Protein AF-A0AAD0IYS7-F1 (afdb_monomer_lite)

Organism: NCBI:txid95486

Foldseek 3Di:
DDDDDDDDDPPPPDPPPPPPVPVPDDQDPVNVVVVVVLLVVQPDDCVCPVVDDPPVSVVVSVVSSVVVVVVVVVVVVVVVPDPPDPDDDDDDDDDDDD

Structure (mmCIF, N/CA/C/O backbone):
data_AF-A0AAD0IYS7-F1
#
_entry.id   AF-A0AAD0IYS7-F1
#
loop_
_atom_site.group_PDB
_atom_site.id
_atom_site.type_symbol
_atom_site.label_atom_id
_atom_site.label_alt_id
_atom_site.label_comp_id
_atom_site.label_asym_id
_atom_site.label_entity_id
_atom_site.label_seq_id
_atom_site.pdbx_PDB_ins_code
_atom_site.Cartn_x
_atom_site.Cartn_y
_atom_site.Cartn_z
_atom_site.occupancy
_atom_site.B_iso_or_equiv
_atom_site.auth_seq_id
_atom_site.auth_comp_id
_atom_site.auth_asym_id
_atom_site.auth_atom_id
_atom_site.pdbx_PDB_model_num
ATOM 1 N N . MET A 1 1 ? 43.320 51.329 -27.550 1.00 44.72 1 MET A N 1
ATOM 2 C CA . MET A 1 1 ? 42.530 50.246 -28.176 1.00 44.72 1 MET A CA 1
ATOM 3 C C . MET A 1 1 ? 42.240 49.169 -27.137 1.00 44.72 1 MET A C 1
ATOM 5 O O . MET A 1 1 ? 43.195 48.679 -26.553 1.00 44.72 1 MET A O 1
ATOM 9 N N . LYS A 1 2 ? 40.954 48.800 -27.010 1.00 43.25 2 LYS A N 1
ATOM 10 C CA . LYS A 1 2 ? 40.361 47.631 -26.313 1.00 43.25 2 LYS A CA 1
ATOM 11 C C . LYS A 1 2 ? 40.029 47.760 -24.810 1.00 43.25 2 LYS A C 1
ATOM 13 O O . LYS A 1 2 ? 40.783 47.366 -23.936 1.00 43.25 2 LYS A O 1
ATOM 18 N N . SER A 1 3 ? 38.856 48.372 -24.614 1.00 47.25 3 SER A N 1
ATOM 19 C CA . SER A 1 3 ? 37.733 48.078 -23.699 1.00 47.25 3 SER A CA 1
ATOM 20 C C . SER A 1 3 ? 37.904 47.142 -22.494 1.00 47.25 3 SER A C 1
ATOM 22 O O . SER A 1 3 ? 38.273 45.978 -22.624 1.00 47.25 3 SER A O 1
ATOM 24 N N . LEU A 1 4 ? 37.428 47.668 -21.361 1.00 55.66 4 LEU A N 1
ATOM 25 C CA . LEU A 1 4 ? 37.056 46.996 -20.116 1.00 55.66 4 LEU A CA 1
ATOM 26 C C . LEU A 1 4 ? 35.941 45.960 -20.331 1.00 55.66 4 LEU A C 1
ATOM 28 O O . LEU A 1 4 ? 34.963 46.254 -21.017 1.00 55.66 4 LEU A O 1
ATOM 32 N N . VAL A 1 5 ? 36.033 44.808 -19.660 1.00 53.59 5 VAL A N 1
ATOM 33 C CA . VAL A 1 5 ? 34.876 43.939 -19.400 1.00 53.59 5 VAL A CA 1
ATOM 34 C C . VAL A 1 5 ? 34.814 43.645 -17.905 1.00 53.59 5 VAL A C 1
ATOM 36 O O . VAL A 1 5 ? 35.738 43.098 -17.311 1.00 53.59 5 VAL A O 1
ATOM 39 N N . VAL A 1 6 ? 33.704 44.083 -17.320 1.00 53.06 6 VAL A N 1
ATOM 40 C CA . VAL A 1 6 ? 33.254 43.843 -15.952 1.00 53.06 6 VAL A CA 1
ATOM 41 C C . VAL A 1 6 ? 32.747 42.409 -15.846 1.00 53.06 6 VAL A C 1
ATOM 43 O O . VAL A 1 6 ? 31.871 42.021 -16.612 1.00 53.06 6 VAL A O 1
ATOM 46 N N . THR A 1 7 ? 33.194 41.663 -14.840 1.00 56.38 7 THR A N 1
ATOM 47 C CA . THR A 1 7 ? 32.439 40.515 -14.321 1.00 56.38 7 THR A CA 1
ATOM 48 C C . THR A 1 7 ? 32.503 40.530 -12.802 1.00 56.38 7 THR A C 1
ATOM 50 O O . THR A 1 7 ? 33.485 40.107 -12.196 1.00 56.38 7 THR A O 1
ATOM 53 N N . ALA A 1 8 ? 31.446 41.062 -12.190 1.00 57.19 8 ALA A N 1
ATOM 54 C CA . ALA A 1 8 ? 31.172 40.915 -10.771 1.00 57.19 8 ALA A CA 1
ATOM 55 C C . ALA A 1 8 ? 30.818 39.447 -10.494 1.00 57.19 8 ALA A C 1
ATOM 57 O O . ALA A 1 8 ? 29.749 38.976 -10.880 1.00 57.19 8 ALA A O 1
ATOM 58 N N . ALA A 1 9 ? 31.720 38.710 -9.850 1.00 60.28 9 ALA A N 1
ATOM 59 C CA . ALA A 1 9 ? 31.420 37.377 -9.352 1.00 60.28 9 ALA A CA 1
ATOM 60 C C . ALA A 1 9 ? 30.691 37.510 -8.008 1.00 60.28 9 ALA A C 1
ATOM 62 O O . ALA A 1 9 ? 31.314 37.675 -6.961 1.00 60.28 9 ALA A O 1
ATOM 63 N N . VAL A 1 10 ? 29.358 37.462 -8.034 1.00 60.97 10 VAL A N 1
ATOM 64 C CA . VAL A 1 10 ? 28.561 37.200 -6.830 1.00 60.97 10 VAL A CA 1
ATOM 65 C C . VAL A 1 10 ? 28.808 35.739 -6.452 1.00 60.97 10 VAL A C 1
ATOM 67 O O . VAL A 1 10 ? 28.195 34.828 -7.003 1.00 60.9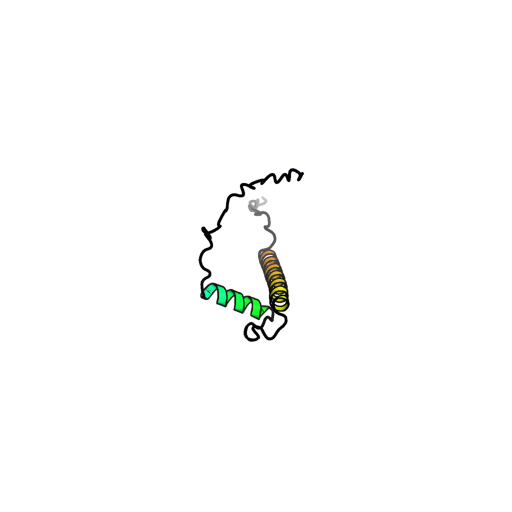7 10 VAL A O 1
ATOM 70 N N . LEU A 1 11 ? 29.748 35.505 -5.536 1.00 63.12 11 LEU A N 1
ATOM 71 C CA . LEU A 1 11 ? 29.897 34.221 -4.858 1.00 63.12 11 LEU A CA 1
ATOM 72 C C . LEU A 1 11 ? 28.701 34.066 -3.914 1.00 63.12 11 LEU A C 1
ATOM 74 O O . LEU A 1 11 ? 28.720 34.534 -2.777 1.00 63.12 11 LEU A O 1
ATOM 78 N N . LEU A 1 12 ? 27.629 33.460 -4.425 1.00 58.91 12 LEU A N 1
ATOM 79 C CA . LEU A 1 12 ? 26.492 33.013 -3.628 1.00 58.91 12 LEU A CA 1
ATOM 80 C C . LEU A 1 12 ? 27.005 32.046 -2.557 1.00 58.91 12 LEU A C 1
ATOM 82 O O . LEU A 1 12 ? 27.286 30.879 -2.823 1.00 58.91 12 LEU A O 1
ATOM 86 N N . ALA A 1 13 ? 27.121 32.554 -1.334 1.00 62.78 13 ALA A N 1
ATOM 87 C CA . ALA A 1 13 ? 27.231 31.757 -0.129 1.00 62.78 13 ALA A CA 1
A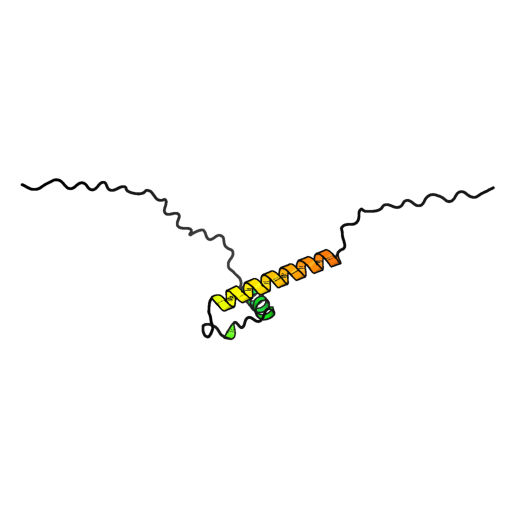TOM 88 C C . ALA A 1 13 ? 25.916 30.987 0.069 1.00 62.78 13 ALA A C 1
ATOM 90 O O . ALA A 1 13 ? 25.002 31.457 0.741 1.00 62.78 13 ALA A O 1
ATOM 91 N N . ALA A 1 14 ? 25.800 29.812 -0.544 1.00 61.94 14 ALA A N 1
ATOM 92 C CA . ALA A 1 14 ? 24.829 28.815 -0.121 1.00 61.94 14 ALA A CA 1
ATOM 93 C C . ALA A 1 14 ? 25.543 27.869 0.856 1.00 61.94 14 ALA A C 1
ATOM 95 O O . ALA A 1 14 ? 26.556 27.273 0.478 1.00 61.94 14 ALA A O 1
ATOM 96 N N . PRO A 1 15 ? 25.063 27.705 2.102 1.00 61.00 15 PRO A N 1
ATOM 97 C CA . PRO A 1 15 ? 25.526 26.611 2.933 1.00 61.00 15 PRO A CA 1
ATOM 98 C C . PRO A 1 15 ? 25.199 25.317 2.187 1.00 61.00 15 PRO A C 1
ATOM 100 O O . PRO A 1 15 ? 24.033 25.024 1.919 1.00 61.00 15 PRO A O 1
ATOM 103 N N . ALA A 1 16 ? 26.232 24.554 1.833 1.00 61.47 16 ALA A N 1
ATOM 104 C CA . ALA A 1 16 ? 26.104 23.175 1.397 1.00 61.47 16 ALA A CA 1
ATOM 105 C C . ALA A 1 16 ? 25.603 22.353 2.592 1.00 61.47 16 ALA A C 1
ATOM 107 O O . ALA A 1 16 ? 26.372 21.674 3.269 1.00 61.47 16 ALA A O 1
ATOM 108 N N . LEU A 1 17 ? 24.310 22.459 2.902 1.00 60.09 17 LEU A N 1
ATOM 109 C CA . LEU A 1 17 ? 23.630 21.536 3.797 1.00 60.09 17 LEU A CA 1
ATOM 110 C C . LEU A 1 17 ? 23.547 20.195 3.065 1.00 60.09 17 LEU A C 1
ATOM 112 O O . LEU A 1 17 ? 22.519 19.824 2.506 1.00 60.09 17 LEU A O 1
ATOM 116 N N . SER A 1 18 ? 24.674 19.486 3.023 1.00 63.47 18 SER A N 1
ATOM 117 C CA . SER A 1 18 ? 24.698 18.063 2.728 1.00 63.47 18 SER A CA 1
ATOM 118 C C . SER A 1 18 ? 23.901 17.389 3.834 1.00 63.47 18 SER A C 1
ATOM 120 O O . SER A 1 18 ? 24.381 17.223 4.956 1.00 63.47 18 SER A O 1
ATOM 122 N N . PHE A 1 19 ? 22.658 17.031 3.533 1.00 63.25 19 PHE A N 1
ATOM 123 C CA . PHE A 1 19 ? 21.842 16.177 4.383 1.00 63.25 19 PHE A CA 1
ATOM 124 C C . PHE A 1 19 ? 22.453 14.764 4.400 1.00 63.25 19 PHE A C 1
ATOM 126 O O . PHE A 1 19 ? 21.987 13.862 3.718 1.00 63.25 19 PHE A O 1
ATOM 133 N N . ALA A 1 20 ? 23.537 14.572 5.156 1.00 58.72 20 ALA A N 1
ATOM 134 C CA . ALA A 1 20 ? 24.119 13.256 5.440 1.00 58.72 20 ALA A CA 1
ATOM 135 C C . ALA A 1 20 ? 23.520 12.633 6.715 1.00 58.72 20 ALA A C 1
ATOM 137 O O . ALA A 1 20 ? 23.555 11.420 6.904 1.00 58.72 20 ALA A O 1
ATOM 138 N N . GLN A 1 21 ? 22.917 13.454 7.580 1.00 58.84 21 GLN A N 1
ATOM 139 C CA . GLN A 1 21 ? 22.175 13.017 8.762 1.00 58.84 21 GLN A CA 1
ATOM 140 C C . GLN A 1 21 ? 20.759 12.587 8.368 1.00 58.84 21 GLN A C 1
ATOM 142 O O . GLN A 1 21 ? 19.760 13.160 8.797 1.00 58.84 21 GLN A O 1
ATOM 147 N N . GLN A 1 22 ? 20.655 11.558 7.530 1.00 60.38 22 GLN A N 1
ATOM 148 C CA . GLN A 1 22 ? 19.383 10.885 7.323 1.00 60.38 22 GLN A CA 1
ATOM 149 C C . GLN A 1 22 ? 19.087 10.074 8.595 1.00 60.38 22 GLN A C 1
ATOM 151 O O . GLN A 1 22 ? 19.348 8.877 8.663 1.00 60.38 22 GLN A O 1
ATOM 156 N N . ALA A 1 23 ? 18.536 10.724 9.624 1.00 60.19 23 ALA A N 1
ATOM 157 C CA . ALA A 1 23 ? 17.978 10.081 10.818 1.00 60.19 23 ALA A CA 1
ATOM 158 C C . ALA A 1 23 ? 16.671 9.332 10.486 1.00 60.19 23 ALA A C 1
ATOM 160 O O . ALA A 1 23 ? 15.688 9.395 11.220 1.00 60.19 23 ALA A O 1
ATOM 161 N N . LYS A 1 24 ? 16.628 8.656 9.334 1.00 64.31 24 LYS A N 1
ATOM 162 C CA . LYS A 1 24 ? 15.526 7.795 8.940 1.00 64.31 24 LYS A CA 1
ATOM 163 C C . LYS A 1 24 ? 15.946 6.389 9.318 1.00 64.31 24 LYS A C 1
ATOM 165 O O . LYS A 1 24 ? 16.897 5.856 8.750 1.00 64.31 24 LYS A O 1
ATOM 170 N N . SER A 1 25 ? 15.273 5.828 10.320 1.00 73.19 25 SER A N 1
ATOM 171 C CA . SER A 1 25 ? 15.455 4.428 10.689 1.00 73.19 25 SER A CA 1
ATOM 172 C C . SER A 1 25 ? 15.420 3.569 9.422 1.00 73.19 25 SER A C 1
ATOM 174 O O . SER A 1 25 ? 14.566 3.811 8.560 1.00 73.19 25 SER A O 1
ATOM 176 N N . PRO A 1 26 ? 16.350 2.613 9.269 1.00 82.62 26 PRO A N 1
ATOM 177 C CA . PRO A 1 26 ? 16.392 1.783 8.080 1.00 82.62 26 PRO A CA 1
ATOM 178 C C . PRO A 1 26 ? 15.065 1.040 7.949 1.00 82.62 26 PRO A C 1
ATOM 180 O O . PRO A 1 26 ? 14.585 0.434 8.911 1.00 82.62 26 PRO A O 1
ATOM 183 N N . VAL A 1 27 ? 14.468 1.103 6.759 1.00 88.56 27 VAL A N 1
ATOM 184 C CA . VAL A 1 27 ? 13.265 0.326 6.464 1.00 88.56 27 VAL A CA 1
ATOM 185 C C . VAL A 1 27 ? 13.637 -1.146 6.577 1.00 88.56 27 VAL A C 1
ATOM 187 O O . VAL A 1 27 ? 14.621 -1.601 5.988 1.00 88.56 27 VAL A O 1
ATOM 190 N N . THR A 1 28 ? 12.880 -1.894 7.373 1.00 93.25 28 THR A N 1
ATOM 191 C CA . THR A 1 28 ? 13.158 -3.320 7.554 1.00 93.25 28 THR A CA 1
ATOM 192 C C . THR A 1 28 ? 12.544 -4.123 6.415 1.00 93.25 28 THR A C 1
ATOM 194 O O . THR A 1 28 ? 11.506 -3.761 5.864 1.00 93.25 28 THR A O 1
ATOM 197 N N . ARG A 1 29 ? 13.136 -5.278 6.090 1.00 94.31 29 ARG A N 1
ATOM 198 C CA . ARG A 1 29 ? 12.550 -6.202 5.104 1.00 94.31 29 ARG A CA 1
ATOM 199 C C . ARG A 1 29 ? 11.111 -6.584 5.466 1.00 94.31 29 ARG A C 1
ATOM 201 O O . ARG A 1 29 ? 10.276 -6.727 4.582 1.00 94.31 29 ARG A O 1
ATOM 208 N N . ALA A 1 30 ? 10.825 -6.720 6.760 1.00 93.19 30 ALA A N 1
ATOM 209 C CA . ALA A 1 30 ? 9.480 -6.993 7.249 1.00 93.19 30 ALA A CA 1
ATOM 210 C C . ALA A 1 30 ? 8.502 -5.856 6.909 1.00 93.19 30 ALA A C 1
ATOM 212 O O . ALA A 1 30 ? 7.400 -6.140 6.454 1.00 93.19 30 ALA A O 1
ATOM 213 N N . GLN A 1 31 ? 8.910 -4.591 7.062 1.00 92.00 31 GLN A N 1
ATOM 214 C CA . GLN A 1 31 ? 8.081 -3.435 6.698 1.00 92.00 31 GLN A CA 1
ATOM 215 C C . GLN A 1 31 ? 7.780 -3.400 5.199 1.00 92.00 31 GLN A C 1
ATOM 217 O O . GLN A 1 31 ? 6.621 -3.266 4.828 1.00 92.00 31 GLN A O 1
ATOM 222 N N . VA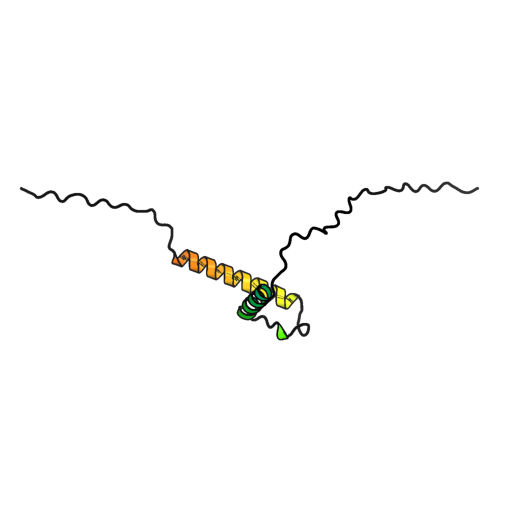L A 1 32 ? 8.782 -3.621 4.341 1.00 93.38 32 VAL A N 1
ATOM 223 C CA . VAL A 1 32 ? 8.565 -3.653 2.882 1.00 93.38 32 VAL A CA 1
ATOM 224 C C . VAL A 1 32 ? 7.570 -4.744 2.492 1.00 93.38 32 VAL A C 1
ATOM 226 O O . VAL A 1 32 ? 6.678 -4.511 1.686 1.00 93.38 32 VAL A O 1
ATOM 229 N N . LEU A 1 33 ? 7.687 -5.937 3.080 1.00 94.12 33 LEU A N 1
ATOM 230 C CA . LEU A 1 33 ? 6.749 -7.025 2.800 1.00 94.12 33 LEU A CA 1
ATOM 231 C C . LEU A 1 33 ? 5.324 -6.684 3.245 1.00 94.12 33 LEU A C 1
ATOM 233 O O . LEU A 1 33 ? 4.383 -6.988 2.522 1.00 94.12 33 LEU A O 1
ATOM 237 N N . GLN A 1 34 ? 5.161 -6.037 4.401 1.00 94.62 34 GLN A N 1
ATOM 238 C CA . GLN A 1 34 ? 3.849 -5.564 4.849 1.00 94.62 34 GLN A CA 1
ATOM 239 C C . GLN A 1 34 ? 3.264 -4.529 3.882 1.00 94.62 34 GLN A C 1
ATOM 241 O O . GLN A 1 34 ? 2.105 -4.638 3.497 1.00 94.62 34 GLN A O 1
ATOM 246 N N . GLU A 1 35 ? 4.070 -3.568 3.428 1.00 92.25 35 GLU A N 1
ATOM 247 C CA . GLU A 1 35 ? 3.635 -2.563 2.454 1.00 92.25 35 GLU A CA 1
ATOM 248 C C . GLU A 1 35 ? 3.223 -3.186 1.111 1.00 92.25 35 GLU A C 1
ATOM 250 O O . GLU A 1 35 ? 2.230 -2.767 0.518 1.00 92.25 35 GLU A O 1
ATOM 255 N N . LEU A 1 36 ? 3.938 -4.214 0.645 1.00 93.81 36 LEU A N 1
ATOM 256 C CA . LEU A 1 36 ? 3.572 -4.943 -0.571 1.00 93.81 36 LEU A CA 1
ATOM 257 C C . LEU A 1 36 ? 2.245 -5.686 -0.416 1.00 93.81 36 LEU A C 1
ATOM 259 O O . LEU A 1 36 ? 1.391 -5.567 -1.289 1.00 93.81 36 LEU A O 1
ATOM 263 N N . VAL A 1 37 ? 2.038 -6.383 0.703 1.00 94.62 37 VAL A N 1
ATOM 264 C CA . VAL A 1 37 ? 0.768 -7.070 0.998 1.00 94.62 37 VAL A CA 1
ATOM 265 C C . VAL A 1 37 ? -0.395 -6.075 1.043 1.00 94.62 37 VAL A C 1
ATOM 267 O O . VAL A 1 37 ? -1.471 -6.337 0.501 1.00 94.62 37 VAL A O 1
ATOM 270 N N . ASP A 1 38 ? -0.182 -4.902 1.637 1.00 94.69 38 ASP A N 1
ATOM 271 C CA . ASP A 1 38 ? -1.188 -3.843 1.676 1.00 94.69 38 ASP A CA 1
ATOM 272 C C . ASP A 1 38 ? -1.544 -3.333 0.273 1.00 94.69 38 ASP A C 1
ATOM 274 O O . ASP A 1 38 ? -2.726 -3.150 -0.038 1.00 94.69 38 ASP A O 1
ATOM 278 N N . LEU A 1 39 ? -0.549 -3.132 -0.593 1.00 94.69 39 LEU A N 1
ATOM 279 C CA . LEU A 1 39 ? -0.760 -2.731 -1.986 1.00 94.69 39 LEU A CA 1
ATOM 280 C C . LEU A 1 39 ? -1.447 -3.837 -2.804 1.00 94.69 39 LEU A C 1
ATOM 282 O O . LEU A 1 39 ? -2.359 -3.556 -3.586 1.00 94.69 39 LEU A O 1
ATOM 286 N N . GLU A 1 40 ? -1.081 -5.100 -2.596 1.00 93.94 40 GLU A N 1
ATOM 287 C CA . GLU A 1 40 ? -1.757 -6.252 -3.204 1.00 93.94 40 GLU A CA 1
ATOM 288 C C . GLU A 1 40 ? -3.231 -6.323 -2.783 1.00 93.94 40 GLU A C 1
ATOM 290 O O . GLU A 1 40 ? -4.102 -6.607 -3.607 1.00 93.94 40 GLU A O 1
ATOM 295 N N . SER A 1 41 ? -3.548 -5.945 -1.539 1.00 94.81 41 SER A N 1
ATOM 296 C CA . SER A 1 41 ? -4.925 -5.902 -1.028 1.00 94.81 41 SER A CA 1
ATOM 297 C C . SER A 1 41 ? -5.838 -4.900 -1.753 1.00 94.81 41 SER A C 1
ATOM 299 O O . SER A 1 41 ? -7.060 -4.954 -1.591 1.00 94.81 41 SER A O 1
ATOM 301 N N . VAL A 1 42 ? -5.258 -3.982 -2.534 1.00 95.50 42 VAL A N 1
ATOM 302 C CA . VAL A 1 42 ? -5.964 -3.012 -3.388 1.00 95.50 42 VAL A CA 1
ATOM 303 C C . VAL A 1 42 ? -5.718 -3.241 -4.884 1.00 95.50 42 VAL A C 1
ATOM 305 O O . VAL A 1 42 ? -6.014 -2.370 -5.708 1.00 95.50 42 VAL A O 1
ATOM 308 N N . GLY A 1 43 ? -5.210 -4.424 -5.241 1.00 91.94 43 GLY A N 1
ATOM 309 C CA . GLY A 1 43 ? -5.067 -4.890 -6.619 1.00 91.94 43 GLY A CA 1
ATOM 310 C C . GLY A 1 43 ? -3.759 -4.504 -7.310 1.00 91.94 43 GLY A C 1
ATOM 311 O O . GLY A 1 43 ? -3.670 -4.634 -8.529 1.00 91.94 43 GLY A O 1
ATOM 312 N N . TYR A 1 44 ? -2.748 -4.023 -6.580 1.00 93.25 44 TYR A N 1
ATOM 313 C CA . TYR A 1 44 ? -1.409 -3.837 -7.144 1.00 93.25 44 TYR A CA 1
ATOM 314 C C . TYR A 1 44 ? -0.709 -5.187 -7.322 1.00 93.25 44 TYR A C 1
ATOM 316 O O . TYR A 1 44 ? -0.801 -6.049 -6.456 1.00 93.25 44 TYR A O 1
ATOM 324 N N . ASN A 1 45 ? 0.022 -5.372 -8.422 1.00 91.12 45 ASN A N 1
ATOM 325 C CA . ASN A 1 45 ? 0.810 -6.581 -8.650 1.00 91.12 45 ASN A CA 1
ATOM 326 C C . ASN A 1 45 ? 2.307 -6.231 -8.732 1.00 91.12 45 ASN A C 1
ATOM 328 O O . ASN A 1 45 ? 2.762 -5.791 -9.792 1.00 91.12 45 ASN A O 1
ATOM 332 N N . PRO A 1 46 ? 3.089 -6.458 -7.659 1.00 85.56 46 PRO A N 1
ATOM 333 C CA . PRO A 1 46 ? 4.514 -6.137 -7.646 1.00 85.56 46 PRO A CA 1
ATOM 334 C C . PRO A 1 46 ? 5.349 -7.034 -8.569 1.00 85.56 46 PRO A C 1
ATOM 336 O O . PRO A 1 46 ? 6.421 -6.620 -9.004 1.00 85.56 46 PRO A O 1
ATOM 339 N N . ALA A 1 47 ? 4.863 -8.229 -8.926 1.00 87.31 47 ALA A N 1
ATOM 340 C CA . ALA A 1 47 ? 5.571 -9.141 -9.826 1.00 87.31 47 ALA A CA 1
ATOM 341 C C . ALA A 1 47 ? 5.623 -8.635 -11.277 1.00 87.31 47 ALA A C 1
ATOM 343 O O . ALA A 1 47 ? 6.415 -9.143 -12.069 1.00 87.31 47 ALA A O 1
ATOM 344 N N . ARG A 1 48 ? 4.810 -7.628 -11.635 1.00 84.06 48 ARG A N 1
ATOM 345 C CA . ARG A 1 48 ? 4.885 -6.986 -12.956 1.00 84.06 48 ARG A CA 1
ATOM 346 C C . ARG A 1 48 ? 6.144 -6.131 -13.116 1.00 84.06 48 ARG A C 1
ATOM 348 O O . ARG A 1 48 ? 6.594 -5.959 -14.243 1.00 84.06 48 ARG A O 1
ATOM 355 N N . GLY A 1 49 ? 6.748 -5.659 -12.021 1.00 75.25 49 GLY A N 1
ATOM 356 C CA . GLY A 1 49 ? 7.960 -4.838 -12.064 1.00 75.25 49 GLY A CA 1
ATOM 357 C C . GLY A 1 49 ? 7.821 -3.645 -13.020 1.00 75.25 49 GLY A C 1
ATOM 358 O O . GLY A 1 49 ? 6.857 -2.892 -12.934 1.00 75.25 49 GLY A O 1
ATOM 359 N N . GLU A 1 50 ? 8.769 -3.519 -13.953 1.00 72.50 50 GLU A N 1
ATOM 360 C CA . GLU A 1 50 ? 8.803 -2.503 -15.025 1.00 72.50 50 GLU A CA 1
ATOM 361 C C . GLU A 1 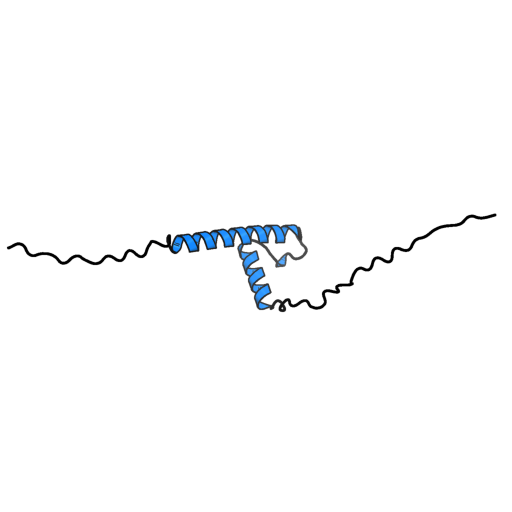50 ? 7.774 -2.764 -16.147 1.00 72.50 50 GLU A C 1
ATOM 363 O O . GLU A 1 50 ? 7.523 -1.906 -16.989 1.00 72.50 50 GLU A O 1
ATOM 368 N N . ILE A 1 51 ? 7.178 -3.961 -16.201 1.00 74.81 51 ILE A N 1
ATOM 369 C CA . ILE A 1 51 ? 6.224 -4.375 -17.239 1.00 74.81 51 ILE A CA 1
ATOM 370 C C . ILE A 1 51 ? 4.834 -3.832 -16.861 1.00 74.81 51 ILE A C 1
ATOM 372 O O . ILE A 1 51 ? 3.921 -4.564 -16.472 1.00 74.81 51 ILE A O 1
ATOM 376 N N . GLY A 1 52 ? 4.683 -2.511 -16.933 1.00 77.88 52 GLY A N 1
ATOM 377 C CA . GLY A 1 52 ? 3.481 -1.775 -16.542 1.00 77.88 52 GLY A CA 1
ATOM 378 C C . GLY A 1 52 ? 3.626 -0.271 -16.764 1.00 77.88 52 GLY A C 1
ATOM 379 O O . GLY A 1 52 ? 4.566 0.175 -17.418 1.00 77.88 52 GLY A O 1
ATOM 380 N N . ASN A 1 53 ? 2.702 0.512 -16.207 1.00 89.06 53 ASN A N 1
ATOM 381 C CA . ASN A 1 53 ? 2.746 1.972 -16.264 1.00 89.06 53 ASN A CA 1
ATOM 382 C C . ASN A 1 53 ? 3.406 2.512 -14.988 1.00 89.06 53 ASN A C 1
ATOM 384 O O . ASN A 1 53 ? 2.798 3.248 -14.217 1.00 89.06 53 ASN A O 1
ATOM 388 N N . TYR A 1 54 ? 4.640 2.087 -14.705 1.00 87.00 54 TYR A N 1
ATOM 389 C CA . TYR A 1 54 ? 5.381 2.626 -13.565 1.00 87.00 54 TYR A CA 1
ATOM 390 C C . TYR A 1 54 ? 5.798 4.082 -13.859 1.00 87.00 54 TYR A C 1
ATOM 392 O O . TYR A 1 54 ? 6.350 4.336 -14.931 1.00 87.00 54 TYR A O 1
ATOM 400 N N . PRO A 1 55 ? 5.577 5.045 -12.940 1.00 90.94 55 PRO A N 1
ATOM 401 C CA . PRO A 1 55 ? 5.088 4.888 -11.564 1.00 90.94 55 PRO A CA 1
ATOM 402 C C . PRO A 1 55 ? 3.568 5.075 -11.366 1.00 90.94 55 PRO A C 1
ATOM 404 O O . PRO A 1 55 ? 3.089 4.946 -10.240 1.00 90.94 55 PRO A O 1
ATOM 407 N N . ASP A 1 56 ? 2.790 5.378 -12.402 1.00 92.25 56 ASP A N 1
ATOM 408 C CA . ASP A 1 56 ? 1.351 5.664 -12.279 1.00 92.25 56 ASP A CA 1
ATOM 409 C C . ASP A 1 56 ? 0.567 4.533 -11.594 1.00 92.25 56 ASP A C 1
ATOM 411 O O . ASP A 1 56 ? -0.265 4.787 -10.721 1.00 92.25 56 ASP A O 1
ATOM 415 N N . ASP A 1 57 ? 0.872 3.275 -11.924 1.00 91.62 57 ASP A N 1
ATOM 416 C CA . ASP A 1 57 ? 0.192 2.105 -11.354 1.00 91.62 57 ASP A CA 1
ATOM 417 C C . ASP A 1 57 ? 0.367 2.013 -9.828 1.00 91.62 57 ASP A C 1
ATOM 419 O O . ASP A 1 57 ? -0.586 1.696 -9.103 1.00 91.62 57 ASP A O 1
ATOM 423 N N . ILE A 1 58 ? 1.572 2.308 -9.319 1.00 91.94 58 ILE A N 1
ATOM 424 C CA . ILE A 1 58 ? 1.843 2.268 -7.877 1.00 91.94 58 ILE A CA 1
ATOM 425 C C . ILE A 1 58 ? 1.226 3.475 -7.163 1.00 91.94 58 ILE A C 1
ATOM 427 O O . ILE A 1 58 ? 0.732 3.327 -6.045 1.00 91.94 58 ILE A O 1
ATOM 431 N N . LEU A 1 59 ? 1.186 4.649 -7.802 1.00 94.00 59 LEU A N 1
ATOM 432 C CA . LEU A 1 59 ? 0.527 5.836 -7.249 1.00 94.00 59 LEU A CA 1
ATOM 433 C C . LEU A 1 59 ? -0.987 5.622 -7.131 1.00 94.00 59 LEU A C 1
ATOM 435 O O . LEU A 1 59 ? -1.555 5.815 -6.056 1.00 94.00 59 LEU A O 1
ATOM 439 N N . ALA A 1 60 ? -1.624 5.110 -8.186 1.00 94.56 60 ALA A N 1
ATOM 440 C CA . ALA A 1 60 ? -3.048 4.788 -8.171 1.00 94.56 60 ALA A CA 1
ATOM 441 C C . ALA A 1 60 ? -3.387 3.720 -7.115 1.00 94.56 60 ALA A C 1
ATOM 443 O O . ALA A 1 60 ? -4.419 3.799 -6.444 1.00 94.56 60 ALA A O 1
ATOM 444 N N . ALA A 1 61 ? -2.521 2.720 -6.923 1.00 94.62 61 ALA A N 1
ATOM 445 C CA . ALA A 1 61 ? -2.689 1.742 -5.851 1.00 94.62 61 ALA A CA 1
ATOM 446 C C . ALA A 1 61 ? -2.576 2.379 -4.456 1.00 94.62 61 ALA A C 1
ATOM 448 O O . ALA A 1 61 ? -3.399 2.093 -3.584 1.00 94.62 61 ALA A O 1
ATOM 449 N N . GLN A 1 62 ? -1.611 3.277 -4.239 1.00 94.81 62 GLN A N 1
ATOM 450 C CA . GLN A 1 62 ? -1.469 3.988 -2.966 1.00 94.81 62 GLN A CA 1
ATOM 451 C C . GLN A 1 62 ? -2.712 4.821 -2.631 1.00 94.81 62 GLN A C 1
ATOM 453 O O . GLN A 1 62 ? -3.163 4.797 -1.486 1.00 94.81 62 GLN A O 1
ATOM 458 N N . GLU A 1 63 ? -3.313 5.503 -3.608 1.00 96.56 63 GLU A N 1
ATOM 459 C CA . GLU A 1 63 ? -4.560 6.251 -3.404 1.00 96.56 63 GLU A CA 1
ATOM 460 C C . GLU A 1 63 ? -5.711 5.338 -2.959 1.00 96.56 63 GLU A C 1
ATOM 462 O O . GLU A 1 63 ? -6.398 5.627 -1.972 1.00 96.56 63 GLU A O 1
ATOM 467 N N . ARG A 1 64 ? -5.885 4.184 -3.620 1.00 96.62 64 ARG A N 1
ATOM 468 C CA . ARG A 1 64 ? -6.892 3.183 -3.224 1.00 96.62 64 ARG A CA 1
ATOM 469 C C . ARG A 1 64 ? -6.639 2.657 -1.811 1.00 96.62 64 ARG A C 1
ATOM 471 O O . ARG A 1 64 ? -7.584 2.525 -1.032 1.00 96.62 64 ARG A O 1
ATOM 478 N N . LEU A 1 65 ? -5.380 2.402 -1.451 1.00 96.88 65 LEU A N 1
ATOM 479 C CA . LEU A 1 65 ? -4.998 1.957 -0.108 1.00 96.88 65 LEU A CA 1
ATOM 480 C C . LEU A 1 65 ? -5.305 3.018 0.952 1.00 96.88 65 LEU A C 1
ATOM 482 O O . LEU A 1 65 ? -5.838 2.698 2.016 1.00 96.88 65 LEU A O 1
ATOM 486 N N . GLN A 1 66 ? -5.024 4.289 0.668 1.00 96.44 66 GLN A N 1
ATOM 487 C CA . GLN A 1 66 ? -5.378 5.385 1.567 1.00 96.44 66 GLN A CA 1
ATOM 488 C C . GLN A 1 66 ? -6.896 5.491 1.757 1.00 96.44 66 GLN A C 1
ATOM 490 O O . GLN A 1 66 ? -7.356 5.618 2.896 1.00 96.44 66 GLN A O 1
ATOM 495 N N . ALA A 1 67 ? -7.675 5.374 0.677 1.00 96.38 67 ALA A N 1
ATOM 496 C CA . ALA A 1 67 ? -9.135 5.366 0.733 1.00 96.38 67 ALA A CA 1
ATOM 497 C C . ALA A 1 67 ? -9.677 4.187 1.560 1.00 96.38 67 ALA A C 1
ATOM 499 O O . ALA A 1 67 ? -10.529 4.390 2.429 1.00 96.38 67 ALA A O 1
ATOM 500 N N . LYS A 1 68 ? -9.133 2.977 1.368 1.00 95.44 68 LYS A N 1
ATOM 501 C CA . LYS A 1 68 ? -9.469 1.783 2.159 1.00 95.44 68 LYS A CA 1
ATOM 502 C C . LYS A 1 68 ? -9.196 2.001 3.649 1.00 95.44 68 LYS A C 1
ATOM 504 O O . LYS A 1 68 ? -10.105 1.865 4.465 1.00 95.44 68 LYS A O 1
ATOM 509 N N . ARG A 1 69 ? -7.989 2.453 4.006 1.00 94.94 69 ARG A N 1
ATOM 510 C CA . ARG A 1 69 ? -7.611 2.738 5.403 1.00 94.94 69 ARG A CA 1
ATOM 511 C C . ARG A 1 69 ? -8.488 3.828 6.030 1.00 94.94 69 ARG A C 1
ATOM 513 O O . ARG A 1 69 ? -8.786 3.783 7.222 1.00 94.94 69 ARG A O 1
ATOM 520 N N . LEU A 1 70 ? -8.899 4.837 5.258 1.00 94.94 70 LEU A N 1
ATOM 521 C CA . LEU A 1 70 ? -9.848 5.859 5.715 1.00 94.94 70 LEU A CA 1
ATOM 522 C C . LEU A 1 70 ? -11.228 5.259 6.007 1.00 94.94 70 LEU A C 1
ATOM 524 O O . LEU A 1 70 ? -11.822 5.596 7.031 1.00 94.94 70 LEU A O 1
ATOM 528 N N . ALA A 1 71 ? -11.732 4.388 5.132 1.00 92.81 71 ALA A N 1
ATOM 529 C CA . ALA A 1 71 ? -13.003 3.699 5.330 1.00 92.81 71 ALA A CA 1
ATOM 530 C C . ALA A 1 71 ? -12.966 2.790 6.570 1.00 92.81 71 ALA A C 1
ATOM 532 O O . ALA A 1 71 ? -13.865 2.869 7.403 1.00 92.81 71 ALA A O 1
ATOM 533 N N . GLU A 1 72 ? -11.892 2.021 6.755 1.00 91.38 72 GLU A N 1
ATOM 534 C CA . GLU A 1 72 ? -11.678 1.173 7.935 1.00 91.38 72 GLU A CA 1
ATOM 535 C C . GLU A 1 72 ? -11.642 1.992 9.229 1.00 91.38 72 GLU A C 1
ATOM 537 O O . GLU A 1 72 ? -12.327 1.655 10.193 1.00 91.38 72 GLU A O 1
ATOM 542 N N . ARG A 1 73 ? -10.925 3.125 9.251 1.00 90.81 73 ARG A N 1
ATOM 543 C CA . ARG A 1 73 ? -10.921 4.030 10.415 1.00 90.81 73 ARG A CA 1
ATOM 544 C C . ARG A 1 73 ? -12.305 4.597 10.719 1.00 90.81 73 ARG A C 1
ATOM 546 O O . ARG A 1 73 ? -12.675 4.710 11.887 1.00 90.81 73 ARG A O 1
ATOM 553 N N . LYS A 1 74 ? -13.074 4.965 9.688 1.00 88.94 74 LYS A N 1
ATOM 554 C CA . LYS A 1 74 ? -14.457 5.437 9.860 1.00 88.94 74 LYS A CA 1
ATOM 555 C C . LYS A 1 74 ? -15.349 4.331 10.424 1.00 88.94 74 LYS A C 1
ATOM 557 O O . LYS A 1 74 ? -16.095 4.599 11.360 1.00 88.94 74 LYS A O 1
ATOM 562 N N . ALA A 1 75 ? -15.236 3.108 9.907 1.00 87.06 75 ALA A N 1
ATOM 563 C CA . ALA A 1 75 ? -15.974 1.950 10.400 1.00 87.06 75 ALA A CA 1
ATOM 564 C C . ALA A 1 75 ? -15.610 1.618 11.855 1.00 87.06 75 ALA A C 1
ATOM 566 O O . ALA A 1 75 ? -16.503 1.448 12.678 1.00 87.06 75 ALA A O 1
ATOM 567 N N . ALA A 1 76 ? -14.321 1.624 12.206 1.00 86.12 76 ALA A N 1
ATOM 568 C CA . ALA A 1 76 ? -13.858 1.410 13.576 1.00 86.12 76 ALA A CA 1
ATOM 569 C C . ALA A 1 76 ? -14.397 2.478 14.545 1.00 86.12 76 ALA A C 1
ATOM 571 O O . ALA A 1 76 ? -14.841 2.157 15.644 1.00 86.12 76 ALA A O 1
ATOM 572 N N . ARG A 1 77 ? -14.422 3.750 14.124 1.00 82.88 77 ARG A N 1
ATOM 573 C CA . ARG A 1 77 ? -14.997 4.841 14.925 1.00 82.88 77 ARG A CA 1
ATOM 574 C C . ARG A 1 77 ? -16.514 4.716 15.082 1.00 82.88 77 ARG A C 1
ATOM 576 O O . ARG A 1 77 ? -17.026 5.012 16.152 1.00 82.88 77 ARG A O 1
ATOM 583 N N . ALA A 1 78 ? -17.222 4.285 14.039 1.00 79.00 78 ALA A N 1
ATOM 584 C CA . ALA A 1 78 ? -18.659 4.028 14.114 1.00 79.00 78 ALA A CA 1
ATOM 585 C C . ALA A 1 78 ? -18.980 2.830 15.026 1.00 79.00 78 ALA A C 1
ATOM 587 O O . ALA A 1 78 ? -19.951 2.878 15.775 1.00 79.00 78 ALA A O 1
ATOM 588 N N . ALA A 1 79 ? -18.142 1.789 15.007 1.00 76.25 79 ALA A N 1
ATOM 589 C CA . ALA A 1 79 ? -18.306 0.591 15.828 1.00 76.25 79 ALA A CA 1
ATOM 590 C C . ALA A 1 79 ? -18.143 0.854 17.335 1.00 76.25 79 ALA A C 1
ATOM 592 O O . ALA A 1 79 ? -18.756 0.159 18.138 1.00 76.25 79 ALA A O 1
ATOM 593 N N . TYR A 1 80 ? -17.358 1.863 17.725 1.00 70.12 80 TYR A N 1
ATOM 594 C CA . TYR A 1 80 ? -17.181 2.242 19.133 1.00 70.12 80 TYR A CA 1
ATOM 595 C C . TYR A 1 80 ? -18.330 3.116 19.682 1.00 70.12 80 TYR A C 1
ATOM 597 O O . TYR A 1 80 ? -18.347 3.439 20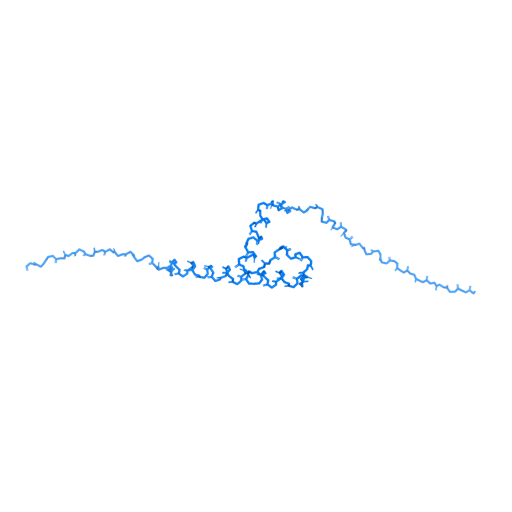.866 1.00 70.12 80 TYR A O 1
ATOM 605 N N . GLY A 1 81 ? -19.304 3.483 18.836 1.00 66.12 81 GLY A N 1
ATOM 606 C CA . GLY A 1 81 ? -20.385 4.408 19.178 1.00 66.12 81 GLY A CA 1
ATOM 607 C C . GLY A 1 81 ? -19.898 5.853 19.379 1.00 66.12 81 GLY A C 1
ATOM 608 O O . GLY A 1 81 ? -18.698 6.103 19.537 1.00 66.12 81 GLY A O 1
ATOM 609 N N . PRO A 1 82 ? -20.796 6.857 19.353 1.00 67.62 82 PRO A N 1
ATOM 610 C CA . PRO A 1 82 ? -20.446 8.164 19.899 1.00 67.62 82 PRO A CA 1
ATOM 611 C C . PRO A 1 82 ? -19.998 7.961 21.351 1.00 67.62 82 PRO A C 1
ATOM 613 O O . PRO A 1 82 ? -20.561 7.115 22.044 1.00 67.62 82 PRO A O 1
ATOM 616 N N . ALA A 1 83 ? -18.999 8.717 21.815 1.00 62.81 83 ALA A N 1
ATOM 617 C CA . ALA A 1 83 ? -18.705 8.802 23.241 1.00 62.81 83 ALA A CA 1
ATOM 618 C C . ALA A 1 83 ? -19.947 9.395 23.920 1.00 62.81 83 ALA A C 1
ATOM 620 O O . ALA A 1 83 ? -20.100 10.612 23.989 1.00 62.81 83 ALA A O 1
ATOM 621 N N . GLY A 1 84 ? -20.893 8.531 24.289 1.00 58.31 84 GLY A N 1
ATOM 622 C CA . GLY A 1 84 ? -22.052 8.905 25.071 1.00 58.31 84 GLY A CA 1
ATOM 623 C C . GLY A 1 84 ? -21.545 9.463 26.388 1.00 58.31 84 GLY A C 1
ATOM 624 O O . GLY A 1 84 ? -20.604 8.916 26.969 1.00 58.31 84 GLY A O 1
ATOM 625 N N . GLU A 1 85 ? -22.132 10.573 26.826 1.00 61.97 85 GLU A N 1
ATOM 626 C CA . GLU A 1 85 ? -21.942 11.073 28.184 1.00 61.97 85 GLU A CA 1
ATOM 627 C C . GLU A 1 85 ? -22.059 9.897 29.167 1.00 61.97 85 GLU A C 1
ATOM 629 O O . GLU A 1 85 ? -22.991 9.095 29.026 1.00 61.97 85 GLU A O 1
ATOM 634 N N . PRO A 1 86 ? -21.140 9.740 30.139 1.00 62.31 86 PRO A N 1
ATOM 635 C CA . PRO A 1 86 ? -21.321 8.745 31.181 1.00 62.31 86 PRO A CA 1
ATOM 636 C C . PRO A 1 86 ? -22.564 9.130 31.992 1.00 62.31 86 PRO A C 1
ATOM 638 O O . PRO A 1 86 ? -22.501 9.961 32.894 1.00 62.31 86 PRO A O 1
ATOM 641 N N . ALA A 1 87 ? -23.712 8.545 31.652 1.00 63.69 87 ALA A N 1
ATOM 642 C CA . ALA A 1 87 ? -24.932 8.702 32.420 1.00 63.69 87 ALA A CA 1
ATOM 643 C C . ALA A 1 87 ? -24.784 7.899 33.718 1.00 63.69 87 ALA A C 1
ATOM 645 O O . ALA A 1 87 ? -24.908 6.675 33.740 1.00 63.69 87 ALA A O 1
ATOM 646 N N . THR A 1 88 ? -24.465 8.592 34.809 1.00 69.50 88 THR A N 1
ATOM 647 C CA . THR A 1 88 ? -24.552 8.037 36.159 1.00 69.50 88 THR A CA 1
ATOM 648 C C . THR A 1 88 ? -26.009 8.095 36.608 1.00 69.50 88 THR A C 1
ATOM 650 O O . THR A 1 88 ? -26.497 9.158 36.991 1.00 69.50 88 THR A O 1
ATOM 653 N N . GLU A 1 89 ? -26.715 6.969 36.557 1.00 70.81 89 GLU A N 1
ATOM 654 C CA . GLU A 1 89 ? -28.063 6.845 37.115 1.00 70.81 89 GLU A CA 1
ATOM 655 C C . GLU A 1 89 ? -27.961 6.352 38.566 1.00 70.81 89 GLU A C 1
ATOM 657 O O . GLU A 1 89 ? -27.549 5.222 38.828 1.00 70.81 89 GLU A O 1
ATOM 662 N N . SER A 1 90 ? -28.296 7.209 39.534 1.00 76.31 90 SER A N 1
ATOM 663 C CA . SER A 1 90 ? -28.482 6.798 40.926 1.00 76.31 90 SER A CA 1
ATOM 664 C C . SER A 1 90 ? -29.960 6.477 41.151 1.00 76.31 90 SER A C 1
ATOM 666 O O . SER A 1 90 ? -30.821 7.355 41.109 1.00 76.31 90 SER A O 1
ATOM 668 N N . GLY A 1 91 ? -30.272 5.196 41.367 1.00 70.94 91 GLY A N 1
ATOM 669 C CA . GLY A 1 91 ? -31.638 4.750 41.642 1.00 70.94 91 GLY A CA 1
ATOM 670 C C . GLY A 1 91 ? -32.199 5.428 42.895 1.00 70.94 91 GLY A C 1
ATOM 671 O O . GLY A 1 91 ? -31.642 5.294 43.986 1.00 70.94 91 GLY A O 1
ATOM 67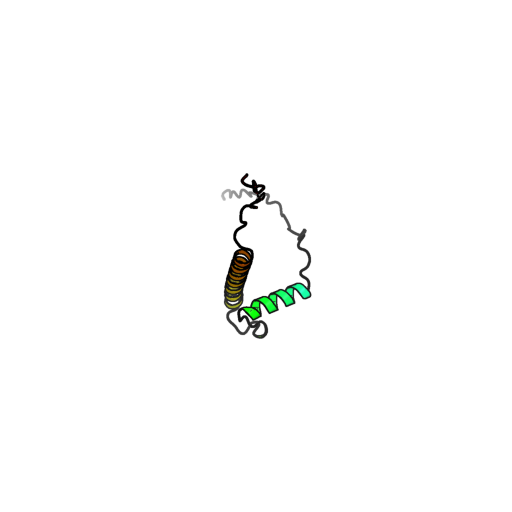2 N N . ALA A 1 92 ? -33.296 6.171 42.750 1.00 71.00 92 ALA A N 1
ATOM 673 C CA . ALA A 1 92 ? -33.973 6.800 43.878 1.00 71.00 92 ALA A CA 1
ATOM 674 C C . ALA A 1 92 ? -34.704 5.743 44.725 1.00 71.00 92 ALA A C 1
ATOM 676 O O . ALA A 1 92 ? -35.410 4.883 44.197 1.00 71.00 92 ALA A O 1
ATOM 677 N N . ALA A 1 93 ? -34.538 5.814 46.049 1.00 66.88 93 ALA A N 1
ATOM 678 C CA . ALA A 1 93 ? -35.138 4.870 46.989 1.00 66.88 93 ALA A CA 1
ATOM 679 C C . ALA A 1 93 ? -36.676 4.893 46.913 1.00 66.88 93 ALA A C 1
ATOM 681 O O . ALA A 1 93 ? -37.303 5.944 47.075 1.00 66.88 93 ALA A O 1
ATOM 682 N N . ALA A 1 94 ? -37.279 3.720 46.706 1.00 63.91 94 ALA A N 1
ATOM 683 C CA . ALA A 1 94 ? -38.725 3.543 46.723 1.00 63.91 94 ALA A CA 1
ATOM 684 C C . ALA A 1 94 ? -39.278 3.895 48.113 1.00 63.91 94 ALA A C 1
ATOM 686 O O . ALA A 1 94 ? -38.918 3.274 49.114 1.00 63.91 94 ALA A O 1
ATOM 687 N N . ARG A 1 95 ? -40.151 4.907 48.180 1.00 59.69 95 ARG A N 1
ATOM 688 C CA . ARG A 1 95 ? -40.887 5.243 49.403 1.00 59.69 95 ARG A CA 1
ATOM 689 C C . ARG A 1 95 ? -42.075 4.285 49.545 1.00 59.69 95 ARG A C 1
ATOM 691 O O . ARG A 1 95 ? -42.935 4.301 48.665 1.00 59.69 95 ARG A O 1
ATOM 698 N N . PRO A 1 96 ? -42.156 3.473 50.613 1.00 56.78 96 PRO A N 1
ATOM 699 C CA . PRO A 1 96 ? -43.353 2.691 50.885 1.00 56.78 96 PRO A CA 1
ATOM 700 C C . PRO A 1 96 ? -44.496 3.629 51.299 1.00 56.78 96 PRO A C 1
ATOM 702 O O . PRO A 1 96 ? -44.299 4.530 52.117 1.00 56.78 96 PRO A O 1
ATOM 705 N N . ALA A 1 97 ? -45.672 3.440 50.699 1.00 63.03 97 ALA A N 1
ATOM 706 C CA . ALA A 1 97 ? -46.900 4.111 51.111 1.00 63.03 97 ALA A CA 1
ATOM 707 C C . ALA A 1 97 ? -47.448 3.443 52.384 1.00 63.03 97 ALA A C 1
ATOM 709 O O . ALA A 1 97 ? -47.460 2.213 52.471 1.00 63.03 97 ALA A O 1
ATOM 710 N N . LEU A 1 98 ? -47.832 4.278 53.354 1.00 51.03 98 LEU A N 1
ATOM 711 C CA . LEU A 1 98 ? -48.526 3.918 54.598 1.00 51.03 98 LEU A CA 1
ATOM 712 C C . LEU A 1 98 ? -49.979 3.513 54.332 1.00 51.03 98 LEU A C 1
ATOM 714 O O . LEU A 1 98 ? -50.606 4.161 53.463 1.00 51.03 98 LEU A O 1
#

Secondary structure (DSSP, 8-state):
------------------------PPPPHHHHHHHHHHHHTTT--GGGTTSSSTTHHHHHHHHHHHHHHHHHHHHHHHHT----------PPPPPPP-

InterPro domains:
  IPR025421 Protein of unknown function DUF4148 [PF13663] (1-55)

pLDDT: mean 77.3, std 15.85, range [43.25, 96.88]

Radius of gyration: 31.66 Å; chains: 1; bounding box: 91×59×83 Å

Sequence (98 aa):
MKSLVVTAAVLLAAPALSFAQQAKSPVTRAQVLQELVDLESVGYNPARGEIGNYPDDILAAQERLQAKRLAERKAARAAYGPAGEPATESGAAARPAL